Protein AF-A0A3M6A2B8-F1 (afdb_monomer)

Mean predicted aligned error: 3.24 Å

Organism: Pseudomonas savastanoi (NCBI:txid29438)

Foldseek 3Di:
DVVLLVVLVVVVVCLVVVDQAEAEDAFDPCLLVVQVVVQCVVPVDRDLVVNLVSRLVRLVVSLVSSCVSNVVVVAAADEDECVRQVQDWDPPRPDTDGPDTRCPVVVVCSVVSYHYYYYD

Sequence (120 aa):
VERIEQVADKVKKFREAGDDLVVVLSAMSGETNRLIELARQISDQPVPRELDVIVSTGEQVTIALLAMALMKRGVPAVSYTGNQVRILTDSAHNKARILQIDDQKIRSDLKAGRVVVVAG

Nearest PDB structures (foldseek):
  5yei-assembly2_E  TM=9.944E-01  e=9.915E-17  Pseudomonas aeruginosa PAO1
  3ab2-assembly2_G  TM=9.189E-01  e=6.819E-10  Corynebacterium glutamicum
  3ab2-assembly1_C  TM=9.162E-01  e=1.484E-09  Corynebacterium glutamicum
  3ab2-assembly4_O  TM=9.041E-01  e=2.491E-09  Corynebacterium glutamicum
  3aaw-assembly1_A  TM=9.258E-01  e=1.106E-08  Corynebacterium glutamicum

InterPro domains:
  IPR001048 Aspartate/glutamate/uridylate kinase [PF00696] (2-120)
  IPR036393 Acetylglutamate kinase-like superfamily [G3DSA:3.40.1160.10] (1-120)
  IPR036393 Acetylglutamate kinase-like superfamily [SSF53633] (2-120)

pLDDT: mean 95.05, std 3.82, range [80.5, 98.62]

Solvent-accessible surface area (backbone atoms only — not comparable to full-atom values): 6556 Å² total; per-residue (Å²): 107,72,68,46,50,55,49,29,56,53,53,47,55,47,44,76,73,69,52,80,47,78,46,74,33,59,41,53,92,64,42,50,58,53,46,51,52,56,46,40,76,78,29,93,73,57,56,51,67,60,47,48,58,55,44,52,49,33,13,54,52,40,24,47,54,37,27,51,46,23,43,76,72,75,38,55,47,45,60,39,50,47,72,79,43,42,53,39,56,57,88,45,62,92,68,51,49,81,77,46,72,50,57,65,65,60,54,51,40,38,75,72,67,23,37,38,24,30,35,100

Secondary structure (DSSP, 8-state):
-HHHHHHHHHHHHHHHTT---EEEEPPPTTHHHHHHHHHHHH-SS--HHHHHHHHHHHHHHHHHHHHHHHHHTT--EEEE-TTTTT-EE-S-TTSPPEEE---HHHHHHHHTTPEEEEE-

Structure (mmCIF, N/CA/C/O backbone):
data_AF-A0A3M6A2B8-F1
#
_entry.id   AF-A0A3M6A2B8-F1
#
loop_
_atom_site.group_PDB
_atom_site.id
_atom_site.type_symbol
_atom_site.label_atom_id
_atom_site.label_alt_id
_atom_site.label_comp_id
_atom_site.label_asym_id
_atom_site.label_entity_id
_atom_site.label_seq_id
_atom_site.pdbx_PDB_ins_code
_atom_site.Cartn_x
_atom_site.Cartn_y
_atom_site.Cartn_z
_atom_site.occupancy
_atom_site.B_iso_or_equiv
_atom_site.auth_seq_id
_atom_site.auth_comp_id
_atom_site.auth_asym_id
_atom_site.auth_atom_id
_atom_site.pdbx_PDB_model_num
ATOM 1 N N . VAL A 1 1 ? 9.889 7.869 7.059 1.00 82.81 1 VAL A N 1
ATOM 2 C CA . VAL A 1 1 ? 9.300 7.255 8.275 1.00 82.81 1 VAL A CA 1
ATOM 3 C C . VAL A 1 1 ? 8.382 8.219 9.016 1.00 82.81 1 VAL A C 1
ATOM 5 O O . VAL A 1 1 ? 7.221 7.885 9.174 1.00 82.81 1 VAL A O 1
ATOM 8 N N . GLU A 1 2 ? 8.821 9.429 9.380 1.00 91.25 2 GLU A N 1
ATOM 9 C CA . GLU A 1 2 ? 7.975 10.413 10.092 1.00 91.25 2 GLU A CA 1
ATOM 10 C C . GLU A 1 2 ? 6.627 10.696 9.398 1.00 91.25 2 GLU A C 1
ATOM 12 O O . GLU A 1 2 ? 5.579 10.677 10.033 1.00 91.25 2 GLU A O 1
ATOM 17 N N . ARG A 1 3 ? 6.621 10.836 8.065 1.00 93.94 3 ARG A N 1
ATOM 18 C CA . ARG A 1 3 ? 5.376 10.988 7.290 1.00 93.94 3 ARG A CA 1
ATOM 19 C C . ARG A 1 3 ? 4.429 9.784 7.402 1.00 93.94 3 ARG A C 1
ATOM 21 O O . ARG A 1 3 ? 3.221 9.973 7.384 1.00 93.94 3 ARG A O 1
ATOM 28 N N . ILE A 1 4 ? 4.953 8.561 7.528 1.00 96.69 4 ILE A N 1
ATOM 29 C CA . ILE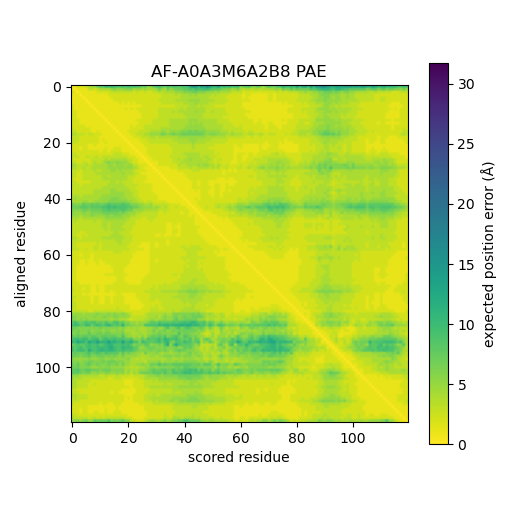 A 1 4 ? 4.132 7.348 7.708 1.00 96.69 4 ILE A CA 1
ATOM 30 C C . ILE A 1 4 ? 3.480 7.371 9.090 1.00 96.69 4 ILE A C 1
ATOM 32 O O . ILE A 1 4 ? 2.295 7.079 9.209 1.00 96.69 4 ILE A O 1
ATOM 36 N N . GLU A 1 5 ? 4.230 7.778 10.116 1.00 97.69 5 GLU A N 1
ATOM 37 C CA . GLU A 1 5 ? 3.709 7.952 11.475 1.00 97.69 5 GLU A CA 1
ATOM 38 C C . GLU A 1 5 ? 2.562 8.987 11.489 1.00 97.69 5 GLU A C 1
ATOM 40 O O . GLU A 1 5 ? 1.486 8.701 12.009 1.00 97.69 5 GLU A O 1
ATOM 45 N N . GLN A 1 6 ? 2.728 10.130 10.809 1.00 97.56 6 GLN A N 1
ATOM 46 C CA . GLN A 1 6 ? 1.678 11.155 10.677 1.00 97.56 6 GLN A CA 1
ATOM 47 C C . GLN A 1 6 ? 0.433 10.654 9.923 1.00 97.56 6 GLN A C 1
ATOM 49 O O . GLN A 1 6 ? -0.699 10.972 10.296 1.00 97.56 6 GLN A O 1
ATOM 54 N N . VAL A 1 7 ? 0.616 9.860 8.861 1.00 97.81 7 VAL A N 1
ATOM 55 C CA . VAL A 1 7 ? -0.504 9.228 8.143 1.00 97.81 7 VAL A CA 1
ATOM 56 C C . VAL A 1 7 ? -1.231 8.238 9.052 1.00 97.81 7 VAL A C 1
ATOM 58 O O . VAL A 1 7 ? -2.459 8.249 9.084 1.00 97.81 7 VAL A O 1
ATOM 61 N N . ALA A 1 8 ? -0.505 7.439 9.836 1.00 98.50 8 ALA A N 1
ATOM 62 C CA . ALA A 1 8 ? -1.102 6.515 10.796 1.00 98.50 8 ALA A CA 1
ATOM 63 C C . ALA A 1 8 ? -1.933 7.251 11.860 1.00 98.50 8 ALA A C 1
ATOM 65 O O . ALA A 1 8 ? -3.039 6.814 12.174 1.00 98.50 8 ALA A O 1
ATOM 66 N N . ASP A 1 9 ? -1.458 8.398 12.359 1.00 98.31 9 ASP A N 1
ATOM 67 C CA . ASP A 1 9 ? -2.223 9.241 13.289 1.00 98.31 9 ASP A CA 1
ATOM 68 C C . ASP A 1 9 ? -3.513 9.771 12.656 1.00 98.31 9 ASP A C 1
ATOM 70 O O . ASP A 1 9 ? -4.562 9.805 13.300 1.00 98.31 9 ASP A O 1
ATOM 74 N N . LYS A 1 10 ? -3.468 10.159 11.377 1.00 98.31 10 LYS A N 1
ATOM 75 C CA . LYS A 1 10 ? -4.661 10.603 10.648 1.00 98.31 10 LYS A CA 1
ATOM 76 C C . LYS A 1 10 ? -5.659 9.462 10.461 1.00 98.31 10 LYS A C 1
ATOM 78 O O . LYS A 1 10 ? -6.833 9.638 10.764 1.00 98.31 10 LYS A O 1
ATOM 83 N N . VAL A 1 11 ? -5.198 8.303 10.000 1.00 98.38 11 VAL A N 1
ATOM 84 C CA . VAL A 1 11 ? -6.034 7.109 9.792 1.00 98.38 11 VAL A CA 1
ATOM 85 C C . VAL A 1 11 ? -6.669 6.648 11.105 1.00 98.38 11 VAL A C 1
ATOM 87 O O . VAL A 1 11 ? -7.855 6.329 11.127 1.00 98.38 11 VAL A O 1
ATOM 90 N N . LYS A 1 12 ? -5.923 6.690 12.215 1.00 98.44 12 LYS A N 1
ATOM 91 C CA . LYS A 1 12 ? -6.452 6.383 13.548 1.00 98.44 12 LYS A CA 1
ATOM 92 C C . LYS A 1 12 ? -7.653 7.258 13.908 1.00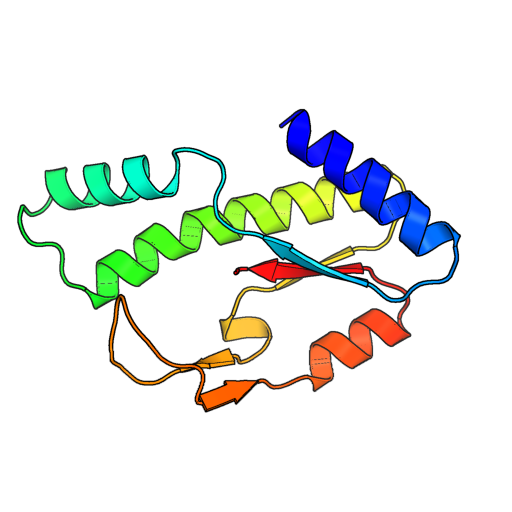 98.44 12 LYS A C 1
ATOM 94 O O . LYS A 1 12 ? -8.656 6.717 14.354 1.00 98.44 12 LYS A O 1
ATOM 99 N N . LYS A 1 13 ? -7.587 8.570 13.661 1.00 98.44 13 LYS A N 1
ATOM 100 C CA . LYS A 1 13 ? -8.700 9.491 13.960 1.00 98.44 13 LYS A CA 1
ATOM 101 C C . LYS A 1 13 ? -9.981 9.124 13.211 1.00 98.44 13 LYS A C 1
ATOM 103 O O . LYS A 1 13 ? -11.047 9.126 13.812 1.00 98.44 13 LYS A O 1
ATOM 108 N N . PHE A 1 14 ? -9.879 8.782 11.924 1.00 98.38 14 PHE A N 1
ATOM 109 C CA . PHE A 1 14 ? -11.036 8.309 11.153 1.00 98.38 14 PHE A CA 1
ATOM 110 C C . PHE A 1 14 ? -11.564 6.979 11.702 1.00 98.38 14 PHE A C 1
ATOM 112 O O . PHE A 1 14 ? -12.767 6.799 11.859 1.00 98.38 14 PHE A O 1
ATOM 119 N N . ARG A 1 15 ? -10.667 6.062 12.087 1.00 97.75 15 ARG A N 1
ATOM 120 C CA . ARG A 1 15 ? -11.095 4.787 12.664 1.00 97.75 15 ARG A CA 1
ATOM 121 C C . ARG A 1 15 ? -11.816 4.968 14.004 1.00 97.75 15 ARG A C 1
ATOM 123 O O . ARG A 1 15 ? -12.819 4.308 14.244 1.00 97.75 15 ARG A O 1
ATOM 130 N N . GLU A 1 16 ? -11.330 5.866 14.858 1.00 96.69 16 GLU A N 1
ATOM 131 C CA . GLU A 1 16 ? -11.960 6.219 16.140 1.00 96.69 16 GLU A CA 1
ATOM 132 C C . GLU A 1 16 ? -13.308 6.929 15.962 1.00 96.69 16 GLU A C 1
ATOM 134 O O . GLU A 1 16 ? -14.175 6.812 16.825 1.00 96.69 16 GLU A O 1
ATOM 139 N N . ALA A 1 17 ? -13.516 7.609 14.831 1.00 97.81 17 ALA A N 1
ATOM 140 C CA . ALA A 1 17 ? -14.807 8.183 14.460 1.00 97.81 17 ALA A CA 1
ATOM 141 C C . ALA A 1 17 ? -15.837 7.131 13.996 1.00 97.81 17 ALA A C 1
ATOM 143 O O . ALA A 1 17 ? -17.004 7.468 13.810 1.00 97.81 17 ALA A O 1
ATOM 144 N N . GLY A 1 18 ? -15.430 5.864 13.850 1.00 96.69 18 GLY A N 1
ATOM 145 C CA . GLY A 1 18 ? -16.297 4.754 13.453 1.00 96.69 18 GLY A CA 1
ATOM 146 C C . GLY A 1 18 ? -16.235 4.396 11.967 1.00 96.69 18 GLY A C 1
ATOM 147 O O . GLY A 1 18 ? -17.005 3.543 11.532 1.00 96.69 18 GLY A O 1
ATOM 148 N N . ASP A 1 19 ? -15.323 4.996 11.197 1.00 98.00 19 ASP A N 1
ATOM 149 C CA . ASP A 1 19 ? -15.201 4.717 9.766 1.00 98.00 19 ASP A CA 1
ATOM 150 C C . ASP A 1 19 ? -14.503 3.376 9.492 1.00 98.00 19 ASP A C 1
ATOM 152 O O . ASP A 1 19 ? -13.525 2.990 10.150 1.00 98.00 19 ASP A O 1
ATOM 156 N N . ASP A 1 20 ? -14.972 2.685 8.455 1.00 97.88 20 ASP A N 1
ATOM 157 C CA . ASP A 1 20 ? -14.288 1.545 7.851 1.00 97.88 20 ASP A CA 1
ATOM 158 C C . ASP A 1 20 ? -13.368 2.046 6.731 1.00 97.88 20 ASP A C 1
ATOM 160 O O . ASP A 1 20 ? -13.802 2.724 5.799 1.00 97.88 20 ASP A O 1
ATOM 164 N N . LEU A 1 21 ? -12.071 1.734 6.829 1.00 98.19 21 LEU A N 1
ATOM 165 C CA . LEU A 1 21 ? -11.036 2.391 6.029 1.00 98.19 21 LEU A CA 1
ATOM 166 C C . LEU A 1 21 ? -10.260 1.413 5.153 1.00 98.19 21 LEU A C 1
ATOM 168 O O . LEU A 1 21 ? -9.664 0.450 5.641 1.00 98.19 21 LEU A O 1
ATOM 172 N N . VAL A 1 22 ? -10.187 1.754 3.866 1.00 97.81 22 VAL A N 1
ATOM 173 C CA . VAL A 1 22 ? -9.219 1.213 2.910 1.00 97.81 22 VAL A CA 1
ATOM 174 C C . VAL A 1 22 ? -8.254 2.336 2.533 1.00 97.81 22 VAL A C 1
ATOM 176 O O . VAL A 1 22 ? -8.677 3.388 2.059 1.00 97.81 22 VAL A O 1
ATOM 179 N N . VAL A 1 23 ? -6.959 2.132 2.758 1.00 98.00 23 VAL A N 1
ATOM 180 C CA . VAL A 1 23 ? -5.899 3.116 2.512 1.00 98.00 23 VAL A CA 1
ATOM 181 C C . VAL A 1 23 ? -4.996 2.598 1.402 1.00 98.00 23 VAL A C 1
ATOM 183 O O . VAL A 1 23 ? -4.410 1.531 1.540 1.00 98.00 23 VAL A O 1
ATOM 186 N N . VAL A 1 24 ? -4.858 3.351 0.314 1.00 96.81 24 VAL A N 1
ATOM 187 C CA . VAL A 1 24 ? -3.996 2.987 -0.820 1.00 96.81 24 VAL A CA 1
ATOM 188 C C . VAL A 1 24 ? -2.699 3.790 -0.756 1.00 96.81 24 VAL A C 1
ATOM 190 O O . VAL A 1 24 ? -2.738 4.994 -0.491 1.00 96.81 24 VAL A O 1
ATOM 193 N N . LEU A 1 25 ? -1.555 3.136 -0.969 1.00 95.19 25 LEU A N 1
ATOM 194 C CA . LEU A 1 25 ? -0.237 3.768 -0.892 1.00 95.19 25 LEU A CA 1
ATOM 195 C C . LEU A 1 25 ? 0.635 3.436 -2.101 1.00 95.19 25 LEU A C 1
ATOM 197 O O . LEU A 1 25 ? 0.777 2.274 -2.471 1.00 95.19 25 LEU A O 1
ATOM 201 N N . SER A 1 26 ? 1.313 4.459 -2.616 1.00 94.62 26 SER A N 1
ATOM 202 C CA . SER A 1 26 ? 2.438 4.306 -3.541 1.00 94.62 26 SER A CA 1
ATOM 203 C C . SER A 1 26 ? 3.755 4.042 -2.792 1.00 94.62 26 SER A C 1
ATOM 205 O O . SER A 1 26 ? 3.842 4.145 -1.560 1.00 94.62 26 SER A O 1
ATOM 207 N N . ALA A 1 27 ? 4.818 3.743 -3.538 1.00 94.00 27 ALA A N 1
ATOM 208 C CA . ALA A 1 27 ? 6.173 3.689 -2.998 1.00 94.00 27 ALA A CA 1
ATOM 209 C C . ALA A 1 27 ? 6.573 5.015 -2.320 1.00 94.00 27 ALA A C 1
ATOM 211 O O . ALA A 1 27 ? 6.074 6.097 -2.645 1.00 94.00 27 ALA A O 1
ATOM 212 N N . MET A 1 28 ? 7.503 4.940 -1.366 1.00 93.75 28 MET A N 1
ATOM 213 C CA . MET A 1 28 ? 8.055 6.139 -0.735 1.00 93.75 28 MET A CA 1
ATOM 214 C C . MET A 1 28 ? 8.730 7.051 -1.772 1.00 93.75 28 MET A C 1
ATOM 216 O O . MET A 1 28 ? 9.279 6.591 -2.772 1.00 93.75 28 MET A O 1
ATOM 220 N N . SER A 1 29 ? 8.711 8.361 -1.512 1.00 92.94 29 SER A N 1
ATOM 221 C CA . SER A 1 29 ? 9.301 9.372 -2.399 1.00 92.94 29 SER A CA 1
ATOM 222 C C . SER A 1 29 ? 10.730 9.002 -2.810 1.00 92.94 29 SER A C 1
ATOM 224 O O . SER A 1 29 ? 11.599 8.870 -1.953 1.00 92.94 29 SER A O 1
ATOM 226 N N . GLY A 1 30 ? 10.966 8.882 -4.118 1.00 93.19 30 GLY A N 1
ATOM 227 C CA . GLY A 1 30 ? 12.270 8.548 -4.697 1.00 93.19 30 GLY A CA 1
ATOM 228 C C . GLY A 1 30 ? 12.565 7.050 -4.836 1.00 93.19 30 GLY A C 1
ATOM 229 O O . GLY A 1 30 ? 13.428 6.699 -5.636 1.00 93.19 30 GLY A O 1
ATOM 230 N N . GLU A 1 31 ? 11.837 6.158 -4.154 1.00 95.44 31 GLU A N 1
ATOM 231 C CA . GLU A 1 31 ? 12.114 4.713 -4.213 1.00 95.44 31 GLU A CA 1
ATOM 232 C C . GLU A 1 31 ? 11.810 4.110 -5.585 1.00 95.44 31 GLU A C 1
ATOM 234 O O . GLU A 1 31 ? 12.616 3.342 -6.100 1.00 95.44 31 GLU A O 1
ATOM 239 N N . THR A 1 32 ? 10.715 4.510 -6.238 1.00 92.88 32 THR A N 1
ATOM 240 C CA . THR A 1 32 ? 10.422 4.062 -7.610 1.00 92.88 32 THR A CA 1
ATOM 241 C C . THR A 1 32 ? 11.563 4.408 -8.569 1.00 92.88 32 THR A C 1
ATOM 243 O O . THR A 1 32 ? 12.012 3.549 -9.323 1.00 92.88 32 THR A O 1
ATOM 246 N N . ASN A 1 33 ? 12.086 5.638 -8.506 1.00 95.25 33 ASN A N 1
ATOM 247 C CA . ASN A 1 33 ? 13.189 6.071 -9.369 1.00 95.25 33 ASN A CA 1
ATOM 248 C C . ASN A 1 33 ? 14.471 5.291 -9.066 1.00 95.25 33 ASN A C 1
ATOM 250 O O . ASN A 1 33 ? 15.096 4.777 -9.988 1.00 95.25 33 ASN A O 1
ATOM 254 N N . ARG A 1 34 ? 14.811 5.125 -7.782 1.00 97.25 34 ARG A N 1
ATOM 255 C CA . ARG A 1 34 ? 15.964 4.32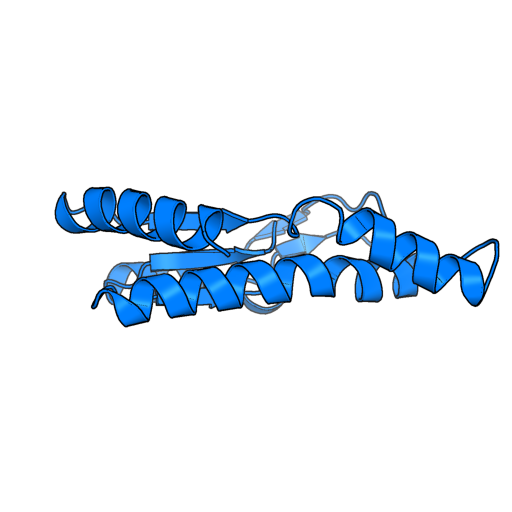9 -7.343 1.00 97.25 34 ARG A CA 1
ATOM 256 C C . ARG A 1 34 ? 15.891 2.884 -7.851 1.00 97.25 34 ARG A C 1
ATOM 258 O O . ARG A 1 34 ? 16.895 2.338 -8.299 1.00 97.25 34 ARG A O 1
ATOM 265 N N . LEU A 1 35 ? 14.718 2.257 -7.778 1.00 96.81 35 LEU A N 1
ATOM 266 C CA . LEU A 1 35 ? 14.494 0.887 -8.243 1.00 96.81 35 LEU A CA 1
ATOM 267 C C . LEU A 1 35 ? 14.626 0.768 -9.772 1.00 96.81 35 LEU A C 1
ATOM 269 O O . LEU A 1 35 ? 15.242 -0.177 -10.265 1.00 96.81 35 LEU A O 1
ATOM 273 N N . ILE A 1 36 ? 14.114 1.748 -10.522 1.00 95.62 36 ILE A N 1
ATOM 274 C CA . ILE A 1 36 ? 14.281 1.825 -11.983 1.00 95.62 36 ILE A CA 1
ATOM 275 C C . ILE A 1 36 ? 15.757 2.017 -12.357 1.00 95.62 36 ILE A C 1
ATOM 277 O O . ILE A 1 36 ? 16.250 1.363 -13.276 1.00 95.62 36 ILE A O 1
ATOM 281 N N . GLU A 1 37 ? 16.477 2.892 -11.655 1.00 96.94 37 GLU A N 1
ATOM 282 C CA . GLU A 1 37 ? 17.912 3.115 -11.862 1.00 96.94 37 GLU A CA 1
ATOM 283 C C . GLU A 1 37 ? 18.724 1.846 -11.594 1.00 96.94 37 GLU A C 1
ATOM 285 O O . GLU A 1 37 ? 19.602 1.507 -12.384 1.00 96.94 37 GLU A O 1
ATOM 290 N N . LEU A 1 38 ? 18.389 1.098 -10.539 1.00 96.75 38 LEU A N 1
ATOM 291 C CA . LEU A 1 38 ? 19.027 -0.182 -10.240 1.00 96.75 38 LEU A CA 1
ATOM 292 C C . LEU A 1 38 ? 18.804 -1.210 -11.359 1.00 96.75 38 LEU A C 1
ATOM 294 O O . LEU A 1 38 ? 19.746 -1.888 -11.763 1.00 96.75 38 LEU A O 1
ATOM 298 N N . ALA A 1 39 ? 17.589 -1.300 -11.908 1.00 96.94 39 ALA A N 1
ATOM 299 C CA . ALA A 1 39 ? 17.314 -2.169 -13.052 1.00 96.94 39 ALA A CA 1
ATOM 300 C C . ALA A 1 39 ? 18.131 -1.760 -14.293 1.00 96.94 39 ALA A C 1
ATOM 302 O O . ALA A 1 39 ? 18.637 -2.621 -15.015 1.00 96.94 39 ALA A O 1
ATOM 303 N N . ARG A 1 40 ? 18.314 -0.450 -14.511 1.00 96.31 40 ARG A N 1
ATOM 304 C CA . ARG A 1 40 ? 19.117 0.089 -15.620 1.00 96.31 40 ARG A CA 1
ATOM 305 C C . ARG A 1 40 ? 20.608 -0.203 -15.505 1.00 96.31 40 ARG A C 1
ATOM 307 O O . ARG A 1 40 ? 21.268 -0.332 -16.525 1.00 96.31 40 ARG A O 1
ATOM 314 N N . GLN A 1 41 ? 21.130 -0.372 -14.292 1.00 97.06 41 GLN A N 1
ATOM 315 C CA . GLN A 1 41 ? 22.515 -0.818 -14.100 1.00 97.06 41 GLN A CA 1
ATOM 316 C C . GLN A 1 41 ? 22.751 -2.252 -14.599 1.00 97.06 41 GLN A C 1
ATOM 318 O O . GLN A 1 41 ? 23.890 -2.613 -14.882 1.00 97.06 41 GLN A O 1
ATOM 323 N N . ILE A 1 42 ? 21.694 -3.065 -14.710 1.00 97.44 42 ILE A N 1
ATOM 324 C CA . ILE A 1 42 ? 21.765 -4.429 -15.249 1.00 97.44 42 ILE A CA 1
ATOM 325 C C . ILE A 1 42 ? 21.516 -4.447 -16.761 1.00 97.44 42 ILE A C 1
ATOM 327 O O . ILE A 1 42 ? 22.161 -5.205 -17.482 1.00 97.44 42 ILE A O 1
ATOM 331 N N . SER A 1 43 ? 20.573 -3.637 -17.248 1.00 95.88 43 SER A N 1
ATOM 332 C CA . SER A 1 43 ? 20.250 -3.522 -18.672 1.00 95.88 43 SER A CA 1
ATOM 333 C C . SER A 1 43 ? 19.729 -2.126 -18.996 1.00 95.88 43 SER A C 1
ATOM 335 O O . SER A 1 43 ? 18.748 -1.693 -18.396 1.00 95.88 43 SER A O 1
ATOM 337 N N . ASP A 1 44 ? 20.286 -1.469 -20.018 1.00 94.06 44 ASP A N 1
ATOM 338 C CA . ASP A 1 44 ? 19.785 -0.180 -20.531 1.00 94.06 44 ASP A CA 1
ATOM 339 C C . ASP A 1 44 ? 18.312 -0.251 -20.976 1.00 94.06 44 ASP A C 1
ATOM 341 O O . ASP A 1 44 ? 17.595 0.754 -20.983 1.00 94.06 44 ASP A O 1
ATOM 345 N N . GLN A 1 45 ? 17.843 -1.455 -21.320 1.00 94.44 45 GLN A N 1
ATOM 346 C CA . GLN A 1 45 ? 16.451 -1.757 -21.637 1.00 94.44 45 GLN A CA 1
ATOM 347 C C . GLN A 1 45 ? 15.955 -2.901 -20.741 1.00 94.44 45 GLN A C 1
ATOM 349 O O . GLN A 1 45 ? 15.997 -4.070 -21.141 1.00 94.44 45 GLN A O 1
ATOM 354 N N . PRO A 1 46 ? 15.507 -2.606 -19.505 1.00 94.56 46 PRO A N 1
ATOM 355 C CA . PRO A 1 46 ? 14.945 -3.619 -18.625 1.00 94.56 46 PRO A CA 1
ATOM 356 C C . PRO A 1 46 ? 13.708 -4.266 -19.251 1.00 94.56 46 PRO A C 1
ATOM 358 O O . PRO A 1 46 ? 12.865 -3.586 -19.842 1.00 94.56 46 PRO A O 1
ATOM 361 N N . VAL A 1 47 ? 13.577 -5.583 -19.089 1.00 95.94 47 VAL A N 1
ATOM 362 C CA . VAL A 1 47 ? 12.390 -6.316 -19.544 1.00 95.94 47 VAL A CA 1
ATOM 363 C C . VAL A 1 47 ? 11.166 -5.787 -18.780 1.00 95.94 47 VAL A C 1
ATOM 365 O O . VAL A 1 47 ? 11.176 -5.846 -17.550 1.00 95.94 47 VAL A O 1
ATOM 368 N N . PRO A 1 48 ? 10.098 -5.315 -19.458 1.00 94.50 48 PRO A N 1
ATOM 369 C CA . PRO A 1 48 ? 8.943 -4.686 -18.809 1.00 94.50 48 PRO A CA 1
ATOM 370 C C . PRO A 1 48 ? 8.332 -5.498 -17.664 1.00 94.50 48 PRO A C 1
ATOM 372 O O . PRO A 1 48 ? 8.055 -4.955 -16.603 1.00 94.50 48 PRO A O 1
ATOM 375 N N . ARG A 1 49 ? 8.195 -6.816 -17.853 1.00 95.69 49 ARG A N 1
ATOM 376 C CA . ARG A 1 49 ? 7.692 -7.730 -16.821 1.00 95.69 49 ARG A CA 1
ATOM 377 C C . ARG A 1 49 ? 8.535 -7.684 -15.543 1.00 95.69 49 ARG A C 1
ATOM 379 O O . ARG A 1 49 ? 7.980 -7.618 -14.454 1.00 95.69 49 ARG A O 1
ATOM 386 N N . GLU A 1 50 ? 9.860 -7.748 -15.666 1.00 97.12 50 GLU A N 1
ATOM 387 C CA . GLU A 1 50 ? 10.752 -7.754 -14.497 1.00 97.12 50 GLU A CA 1
ATOM 388 C C . GLU A 1 50 ? 10.828 -6.376 -13.844 1.00 97.12 50 GLU A C 1
ATOM 390 O O . GLU A 1 50 ? 10.968 -6.274 -12.627 1.00 97.12 50 GLU A O 1
ATOM 395 N N . LEU A 1 51 ? 10.691 -5.312 -14.639 1.00 95.12 51 LEU A N 1
ATOM 396 C CA . LEU A 1 51 ? 10.621 -3.958 -14.109 1.00 95.12 51 LEU A CA 1
ATOM 397 C C . LEU A 1 51 ? 9.376 -3.768 -13.232 1.00 95.12 51 LEU A C 1
ATOM 399 O O . LEU A 1 51 ? 9.508 -3.230 -12.135 1.00 95.12 51 LEU A O 1
ATOM 403 N N . ASP A 1 52 ? 8.213 -4.274 -13.658 1.00 93.94 52 ASP A N 1
ATOM 404 C CA . ASP A 1 52 ? 6.990 -4.281 -12.839 1.00 93.94 52 ASP A CA 1
ATOM 405 C C . ASP A 1 52 ? 7.216 -5.032 -11.513 1.00 93.94 52 ASP A C 1
ATOM 407 O O . ASP A 1 52 ? 6.837 -4.545 -10.446 1.00 93.94 52 ASP A O 1
ATOM 411 N N . VAL A 1 53 ? 7.887 -6.194 -11.552 1.00 95.50 53 VAL A N 1
ATOM 412 C CA . VAL A 1 53 ? 8.230 -6.957 -10.337 1.00 95.50 53 VAL A CA 1
ATOM 413 C C . VAL A 1 53 ? 9.080 -6.105 -9.395 1.00 95.50 53 VAL A C 1
ATOM 415 O O . VAL A 1 53 ? 8.733 -5.979 -8.221 1.00 95.50 53 VAL A O 1
ATOM 418 N N . ILE A 1 54 ? 10.146 -5.483 -9.902 1.00 96.06 54 ILE A N 1
ATOM 419 C CA . ILE A 1 54 ? 11.054 -4.639 -9.117 1.00 96.06 54 ILE A CA 1
ATOM 420 C C . ILE A 1 54 ? 10.309 -3.446 -8.512 1.00 96.06 54 ILE A C 1
ATOM 422 O O . ILE A 1 54 ? 10.360 -3.245 -7.299 1.00 96.06 54 ILE A O 1
ATOM 426 N N . VAL A 1 55 ? 9.599 -2.666 -9.327 1.00 94.12 55 VAL A N 1
ATOM 427 C CA . VAL A 1 55 ? 8.950 -1.422 -8.885 1.00 94.12 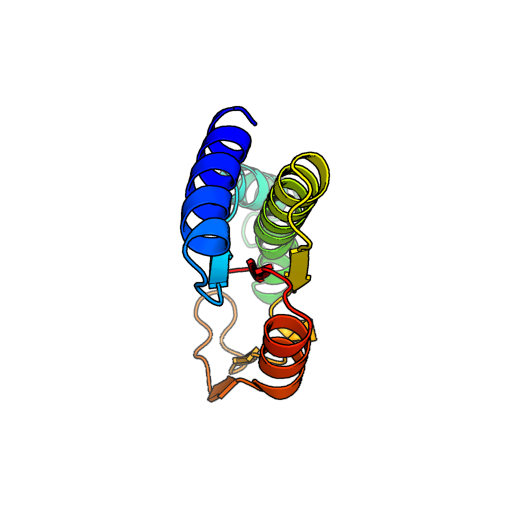55 VAL A CA 1
ATOM 428 C C . VAL A 1 55 ? 7.839 -1.701 -7.871 1.00 94.12 55 VAL A C 1
ATOM 430 O O . VAL A 1 55 ? 7.740 -0.976 -6.878 1.00 94.12 55 VAL A O 1
ATOM 433 N N . SER A 1 56 ? 7.091 -2.800 -8.035 1.00 94.38 56 SER A N 1
ATOM 434 C CA . SER A 1 56 ? 6.036 -3.196 -7.090 1.00 94.38 56 SER A CA 1
ATOM 435 C C . SER A 1 56 ? 6.554 -3.431 -5.665 1.00 94.38 56 SER A C 1
ATOM 437 O O . SER A 1 56 ? 5.806 -3.297 -4.694 1.00 94.38 56 SER A O 1
ATOM 439 N N . THR A 1 57 ? 7.842 -3.756 -5.491 1.00 96.12 57 THR A N 1
ATOM 440 C CA . THR A 1 57 ? 8.419 -3.945 -4.151 1.00 96.12 57 THR A CA 1
ATOM 441 C C . THR A 1 57 ? 8.421 -2.654 -3.331 1.00 96.12 57 THR A C 1
ATOM 443 O O . THR A 1 57 ? 8.260 -2.710 -2.112 1.00 96.12 57 THR A O 1
ATOM 446 N N . GLY A 1 58 ? 8.527 -1.486 -3.977 1.00 95.12 58 GLY A N 1
ATOM 447 C CA . GLY A 1 58 ? 8.503 -0.193 -3.294 1.00 95.12 58 GLY A CA 1
ATOM 448 C C . GLY A 1 58 ? 7.178 0.056 -2.570 1.00 95.12 58 GLY A C 1
ATOM 449 O O . GLY A 1 58 ? 7.165 0.514 -1.428 1.00 95.12 58 GLY A O 1
ATOM 450 N N . GLU A 1 59 ? 6.062 -0.305 -3.199 1.00 95.62 59 GLU A N 1
ATOM 451 C CA . GLU A 1 59 ? 4.725 -0.213 -2.603 1.00 95.62 59 GLU A CA 1
ATOM 452 C C . GLU A 1 59 ? 4.530 -1.239 -1.493 1.00 95.62 59 GLU A C 1
ATOM 454 O O . GLU A 1 59 ? 4.004 -0.898 -0.432 1.00 95.62 59 GLU A O 1
ATOM 459 N N . GLN A 1 60 ? 5.024 -2.466 -1.691 1.00 97.25 60 GLN A N 1
ATOM 460 C CA . GLN A 1 60 ? 4.973 -3.525 -0.678 1.00 97.25 60 GLN A CA 1
ATOM 461 C C . GLN A 1 60 ? 5.656 -3.106 0.631 1.00 97.25 60 GLN A C 1
ATOM 463 O O . GLN A 1 60 ? 5.130 -3.371 1.716 1.00 97.25 60 GLN A O 1
ATOM 468 N N . VAL A 1 61 ? 6.788 -2.398 0.546 1.00 97.19 61 VAL A N 1
ATOM 469 C CA . VAL A 1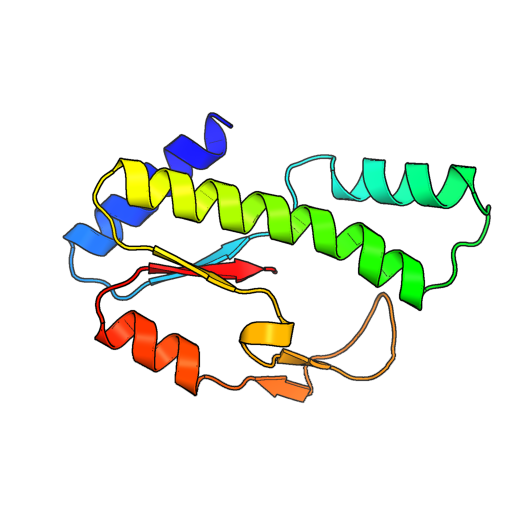 61 ? 7.452 -1.825 1.725 1.00 97.19 61 VAL A CA 1
ATOM 470 C C . VAL A 1 61 ? 6.556 -0.782 2.396 1.00 97.19 61 VAL A C 1
ATOM 472 O O . VAL A 1 61 ? 6.338 -0.855 3.607 1.00 97.19 61 VAL A O 1
ATOM 475 N N . THR A 1 62 ? 6.002 0.175 1.643 1.00 96.88 62 THR A N 1
ATOM 476 C CA . THR A 1 62 ? 5.204 1.264 2.230 1.00 96.8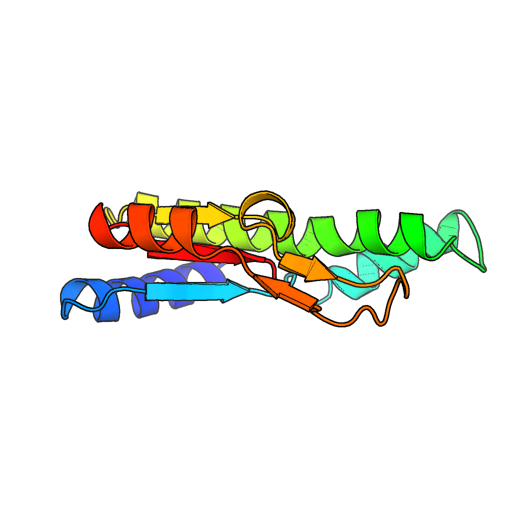8 62 THR A CA 1
ATOM 477 C C . THR A 1 62 ? 3.947 0.748 2.936 1.00 96.88 62 THR A C 1
ATOM 479 O O . THR A 1 62 ? 3.657 1.186 4.053 1.00 96.88 62 THR A O 1
ATOM 482 N N . ILE A 1 63 ? 3.214 -0.200 2.336 1.00 98.25 63 ILE A N 1
ATOM 483 C CA . ILE A 1 63 ? 1.983 -0.739 2.939 1.00 98.25 63 ILE A CA 1
ATOM 484 C C . ILE A 1 63 ? 2.263 -1.497 4.236 1.00 98.25 63 ILE A C 1
ATOM 486 O O . ILE A 1 63 ? 1.506 -1.365 5.199 1.00 98.25 63 ILE A O 1
ATOM 490 N N . ALA A 1 64 ? 3.370 -2.244 4.293 1.00 98.19 64 ALA A N 1
ATOM 491 C CA . ALA A 1 64 ? 3.778 -2.964 5.491 1.00 98.19 64 ALA A CA 1
ATOM 492 C C . ALA A 1 64 ? 4.156 -1.984 6.609 1.00 98.19 64 ALA A C 1
ATOM 494 O O . ALA A 1 64 ? 3.688 -2.126 7.739 1.00 98.19 64 ALA A O 1
ATOM 495 N N . LEU A 1 65 ? 4.926 -0.940 6.285 1.00 98.25 65 LEU A N 1
ATOM 496 C CA . LEU A 1 65 ? 5.309 0.093 7.247 1.00 98.25 65 LEU A CA 1
ATOM 497 C C . LEU A 1 65 ? 4.094 0.830 7.827 1.00 98.25 65 LEU A C 1
ATOM 499 O O . LEU A 1 65 ? 4.047 1.054 9.038 1.00 98.25 65 LEU A O 1
ATOM 503 N N . LEU A 1 66 ? 3.098 1.184 7.005 1.00 98.50 66 LEU A N 1
ATOM 504 C CA . LEU A 1 66 ? 1.881 1.823 7.515 1.00 98.50 66 LEU A CA 1
ATOM 505 C C . LEU A 1 66 ? 1.062 0.865 8.388 1.00 98.50 66 LEU A C 1
ATOM 507 O O . LEU A 1 66 ? 0.619 1.263 9.465 1.00 98.50 66 LEU A O 1
ATOM 511 N N . ALA A 1 67 ? 0.889 -0.392 7.970 1.00 98.56 67 ALA A N 1
ATOM 512 C CA . ALA A 1 67 ? 0.178 -1.385 8.771 1.00 98.56 67 ALA A CA 1
ATOM 513 C C . ALA A 1 67 ? 0.845 -1.572 10.146 1.00 98.56 67 ALA A C 1
ATOM 515 O O . ALA A 1 67 ? 0.164 -1.551 11.171 1.00 98.56 67 ALA A O 1
ATOM 516 N N . MET A 1 68 ? 2.180 -1.658 10.196 1.00 98.56 68 MET A N 1
ATOM 517 C CA . MET A 1 68 ? 2.938 -1.705 11.452 1.00 98.56 68 MET A CA 1
ATOM 518 C C . MET A 1 68 ? 2.731 -0.447 12.304 1.00 98.56 68 MET A C 1
ATOM 520 O O . MET A 1 68 ? 2.532 -0.550 13.515 1.00 98.56 68 MET A O 1
ATOM 524 N N . ALA A 1 69 ? 2.750 0.740 11.692 1.00 98.56 69 ALA A N 1
ATOM 525 C CA . ALA A 1 69 ? 2.530 2.001 12.398 1.00 98.56 69 ALA A CA 1
ATOM 526 C C . ALA A 1 69 ? 1.114 2.097 12.999 1.00 98.56 69 ALA A C 1
ATOM 528 O O . ALA A 1 69 ? 0.950 2.619 14.104 1.00 98.56 69 ALA A O 1
ATOM 529 N N . LEU A 1 70 ? 0.099 1.566 12.314 1.00 98.62 70 LEU A N 1
ATOM 530 C CA . LEU A 1 70 ? -1.269 1.464 12.830 1.00 98.62 70 LEU A CA 1
ATOM 531 C C . LEU A 1 70 ? -1.361 0.467 13.990 1.00 98.62 70 LEU A C 1
ATOM 533 O O . LEU A 1 70 ? -1.877 0.814 15.055 1.00 98.62 70 LEU A O 1
ATOM 537 N N . MET A 1 71 ? -0.776 -0.724 13.836 1.00 98.56 71 MET A N 1
ATOM 538 C CA . MET A 1 71 ? -0.751 -1.748 14.887 1.00 98.56 71 MET A CA 1
ATOM 539 C C . MET A 1 71 ? -0.051 -1.249 16.156 1.00 98.56 71 MET A C 1
ATOM 541 O O . MET A 1 71 ? -0.571 -1.420 17.258 1.00 98.56 71 MET A O 1
ATOM 545 N N . LYS A 1 72 ? 1.070 -0.529 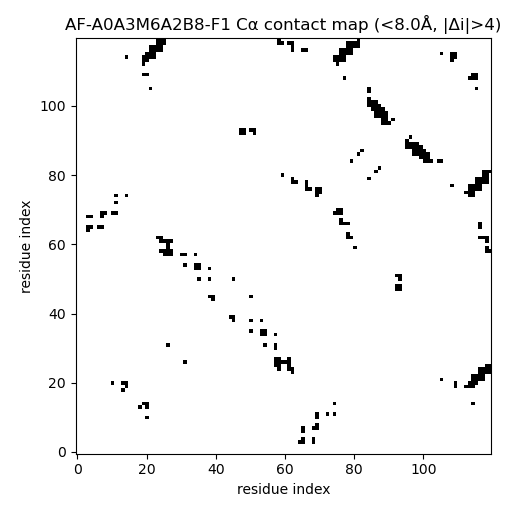16.010 1.00 98.19 72 LYS A N 1
ATOM 546 C CA . LYS A 1 72 ? 1.779 0.152 17.110 1.00 98.19 72 LYS A CA 1
ATOM 547 C C . LYS A 1 72 ? 0.877 1.115 17.899 1.00 98.19 72 LYS A C 1
ATOM 549 O O . LYS A 1 72 ? 1.133 1.361 19.072 1.00 98.19 72 LYS A O 1
ATOM 554 N N . ARG A 1 73 ? -0.180 1.654 17.282 1.00 98.06 73 ARG A N 1
ATOM 555 C CA . ARG A 1 73 ? -1.151 2.584 17.895 1.00 98.06 73 ARG A CA 1
ATOM 556 C C . ARG A 1 73 ? -2.409 1.907 18.435 1.00 98.06 73 ARG A C 1
ATOM 558 O O . ARG A 1 73 ? -3.347 2.615 18.814 1.00 98.06 73 ARG A O 1
ATOM 565 N N . GLY A 1 74 ? -2.441 0.575 18.442 1.00 98.12 74 GLY A N 1
ATOM 566 C CA . GLY A 1 74 ? -3.606 -0.211 18.840 1.00 98.12 74 GLY A CA 1
ATOM 567 C C . GLY A 1 74 ? -4.713 -0.255 17.786 1.00 98.12 74 GLY A C 1
ATOM 568 O O . GLY A 1 74 ? -5.824 -0.657 18.109 1.00 98.12 74 GLY A O 1
ATOM 569 N N . VAL A 1 75 ? -4.436 0.152 16.541 1.00 98.50 75 VAL A N 1
ATOM 570 C CA . VAL A 1 75 ? -5.391 0.055 15.431 1.00 98.50 75 VAL A CA 1
ATOM 571 C C . VAL A 1 75 ? -5.102 -1.234 14.658 1.00 98.50 75 VAL A C 1
ATOM 573 O O . VAL A 1 75 ? -4.044 -1.327 14.029 1.00 98.50 75 VAL A O 1
ATOM 576 N N . PRO A 1 76 ? -6.002 -2.237 14.675 1.00 98.31 76 PRO A N 1
ATOM 577 C CA . PRO A 1 76 ? -5.834 -3.437 13.867 1.00 98.31 76 PRO A CA 1
ATOM 578 C C . PRO A 1 76 ? -5.746 -3.064 12.388 1.00 98.31 76 PRO A C 1
ATOM 580 O O . PRO A 1 76 ? -6.609 -2.352 11.874 1.00 98.31 76 PRO A O 1
ATOM 583 N N . ALA A 1 77 ? -4.712 -3.540 11.701 1.00 98.56 77 ALA A N 1
ATOM 584 C CA . ALA A 1 77 ? -4.496 -3.254 10.291 1.00 98.56 77 ALA A CA 1
ATOM 585 C C . ALA A 1 77 ? -3.940 -4.476 9.559 1.00 98.56 77 ALA A C 1
ATOM 587 O O . ALA A 1 77 ? -3.268 -5.314 10.159 1.00 98.56 77 ALA A O 1
ATOM 588 N N . VAL A 1 78 ? -4.209 -4.560 8.260 1.00 98.38 78 VAL A N 1
ATOM 589 C CA . VAL A 1 78 ? -3.694 -5.606 7.369 1.00 98.38 78 VAL A CA 1
ATOM 590 C C . VAL A 1 78 ? -3.238 -4.977 6.059 1.00 98.38 78 VAL A C 1
ATOM 592 O O . VAL A 1 78 ? -3.913 -4.091 5.534 1.00 98.38 78 VAL A O 1
ATOM 595 N N . SER A 1 79 ? -2.087 -5.407 5.543 1.00 98.00 79 SER A N 1
ATOM 596 C CA . SER A 1 79 ? -1.581 -4.968 4.245 1.00 98.00 79 SER A CA 1
ATOM 597 C C . SER A 1 79 ? -1.882 -5.990 3.147 1.00 98.00 79 SER A C 1
ATOM 599 O O . SER A 1 79 ? -1.814 -7.198 3.376 1.00 98.00 79 SER A O 1
ATOM 601 N N . TYR A 1 80 ? -2.186 -5.501 1.945 1.00 97.19 80 TYR A N 1
ATOM 602 C CA . TYR A 1 80 ? -2.440 -6.311 0.763 1.00 97.19 80 TYR A CA 1
ATOM 603 C C . TYR A 1 80 ? -1.667 -5.818 -0.455 1.00 97.19 80 TYR A C 1
ATOM 605 O O . TYR A 1 80 ? -1.696 -4.639 -0.806 1.00 97.19 80 TYR A O 1
ATOM 613 N N . THR A 1 81 ? -1.036 -6.756 -1.153 1.00 95.25 81 THR A N 1
ATOM 614 C CA . THR A 1 81 ? -0.568 -6.541 -2.526 1.00 95.25 81 THR A CA 1
ATOM 615 C C . THR A 1 81 ? -1.727 -6.679 -3.511 1.00 95.25 81 THR A C 1
ATOM 617 O O . THR A 1 81 ? -2.710 -7.366 -3.216 1.00 95.25 81 THR A O 1
ATOM 620 N N . GLY A 1 82 ? -1.593 -6.109 -4.714 1.00 88.69 82 GLY A N 1
ATOM 621 C CA . GLY A 1 82 ? -2.615 -6.227 -5.763 1.00 88.69 82 GLY A CA 1
ATOM 622 C C . GLY A 1 82 ? -3.022 -7.678 -6.059 1.00 88.69 82 GLY A C 1
ATOM 623 O O . GLY A 1 82 ? -4.203 -7.967 -6.226 1.00 88.69 82 GLY A O 1
ATOM 624 N N . ASN A 1 83 ? -2.077 -8.626 -6.008 1.00 88.06 83 ASN A N 1
ATOM 625 C CA . ASN A 1 83 ? -2.366 -10.051 -6.198 1.00 88.06 83 ASN A CA 1
ATOM 626 C C . ASN A 1 83 ? -3.203 -10.652 -5.050 1.00 88.06 83 ASN A C 1
ATOM 628 O O . ASN A 1 83 ? -4.079 -11.482 -5.281 1.00 88.06 83 ASN A O 1
ATOM 632 N N . GLN A 1 84 ? -2.975 -10.235 -3.801 1.00 87.56 84 GLN A N 1
ATOM 633 C CA . GLN A 1 84 ? -3.703 -10.788 -2.655 1.00 87.56 84 GLN A CA 1
ATOM 634 C C . GLN A 1 84 ? -5.174 -10.353 -2.617 1.00 87.56 84 GLN A C 1
ATOM 636 O O . GLN A 1 84 ? -6.006 -11.162 -2.196 1.00 87.56 84 GLN A O 1
ATOM 641 N N . VAL A 1 85 ? -5.480 -9.136 -3.085 1.00 85.94 85 VAL A N 1
ATOM 642 C CA . VAL A 1 85 ? -6.846 -8.618 -3.333 1.00 85.94 85 VAL A CA 1
ATOM 643 C C . VAL A 1 85 ? -7.334 -8.871 -4.766 1.00 85.94 85 VAL A C 1
ATOM 645 O O . VAL A 1 85 ? -8.407 -8.421 -5.153 1.00 85.94 85 VAL A O 1
ATOM 648 N N . ARG A 1 86 ? -6.563 -9.635 -5.552 1.00 87.44 86 ARG A N 1
ATOM 649 C CA . ARG A 1 86 ? -6.890 -10.078 -6.913 1.00 87.44 86 ARG A CA 1
ATOM 650 C C . ARG A 1 86 ? -7.368 -8.932 -7.818 1.00 87.44 86 ARG A C 1
ATOM 652 O O . ARG A 1 86 ? -8.390 -9.041 -8.495 1.00 87.44 86 ARG A O 1
ATOM 659 N N . ILE A 1 87 ? -6.605 -7.842 -7.838 1.00 88.62 87 ILE A N 1
ATOM 660 C CA . ILE A 1 87 ? -6.729 -6.794 -8.853 1.00 88.62 87 ILE A CA 1
ATOM 661 C C . ILE A 1 87 ? -6.189 -7.385 -10.157 1.00 88.62 87 ILE A C 1
ATOM 663 O O . ILE A 1 87 ? -4.981 -7.485 -10.362 1.00 88.62 87 ILE A O 1
ATOM 667 N N . LEU A 1 88 ? -7.097 -7.864 -11.004 1.00 88.69 88 LEU A N 1
ATOM 668 C CA . LEU A 1 88 ? -6.763 -8.465 -12.286 1.00 88.69 88 LEU A CA 1
ATOM 669 C C . LEU A 1 88 ? -6.506 -7.358 -13.300 1.00 88.69 88 LEU A C 1
ATOM 671 O O . LEU A 1 88 ? -7.371 -6.508 -13.520 1.00 88.69 88 LEU A O 1
ATOM 675 N N . THR A 1 89 ? -5.352 -7.407 -13.954 1.00 91.56 89 THR A N 1
ATOM 676 C CA . THR A 1 89 ? -4.991 -6.488 -15.033 1.00 91.56 89 THR A CA 1
ATOM 677 C C . THR A 1 89 ? -4.774 -7.228 -16.347 1.00 91.56 89 THR A C 1
ATOM 679 O O . THR A 1 89 ? -4.638 -8.454 -16.374 1.00 91.56 89 THR A O 1
ATOM 682 N N . ASP A 1 90 ? -4.732 -6.484 -17.449 1.00 89.44 90 ASP A N 1
ATOM 683 C CA . ASP A 1 90 ? -4.223 -7.005 -18.717 1.00 89.44 90 ASP A CA 1
ATOM 684 C C . ASP A 1 90 ? -2.692 -7.229 -18.676 1.00 89.44 90 ASP A C 1
ATOM 686 O O . ASP A 1 90 ? -2.018 -6.967 -17.677 1.00 89.44 90 ASP A O 1
ATOM 690 N N . SER A 1 91 ? -2.133 -7.762 -19.767 1.00 88.19 91 SER A N 1
ATOM 691 C CA . SER A 1 91 ? -0.697 -8.071 -19.890 1.00 88.19 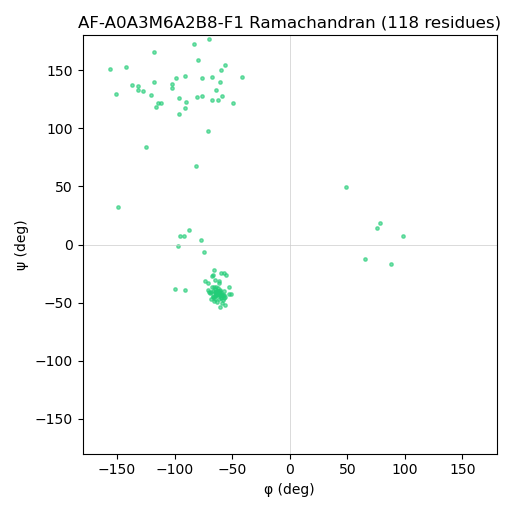91 SER A CA 1
ATOM 692 C C . SER A 1 91 ? 0.147 -6.891 -20.394 1.00 88.19 91 SER A C 1
ATOM 694 O O . SER A 1 91 ? 1.297 -7.081 -20.795 1.00 88.19 91 SER A O 1
ATOM 696 N N . ALA A 1 92 ? -0.404 -5.674 -20.422 1.00 86.94 92 ALA A N 1
ATOM 697 C CA . ALA A 1 92 ? 0.300 -4.491 -20.904 1.00 86.94 92 ALA A CA 1
ATOM 698 C C . ALA A 1 92 ? 1.217 -3.907 -19.812 1.00 86.94 92 ALA A C 1
ATOM 700 O O . ALA A 1 92 ? 0.974 -2.807 -19.323 1.00 86.94 92 ALA A O 1
ATOM 701 N N . HIS A 1 93 ? 2.276 -4.640 -19.446 1.00 85.56 93 HIS A N 1
ATOM 702 C CA . HIS A 1 93 ? 3.288 -4.247 -18.449 1.00 85.56 93 HIS A CA 1
ATOM 703 C C . HIS A 1 93 ? 3.712 -2.766 -18.554 1.00 85.56 93 HIS A C 1
ATOM 705 O O . HIS A 1 93 ? 3.783 -2.214 -19.658 1.00 85.56 93 HIS A O 1
ATOM 711 N N . ASN A 1 94 ? 3.985 -2.118 -17.414 1.00 80.50 94 ASN A N 1
ATOM 712 C CA . ASN A 1 94 ? 4.155 -0.663 -17.224 1.00 80.50 94 ASN A CA 1
ATOM 713 C C . ASN A 1 94 ? 2.917 0.231 -17.470 1.00 80.50 94 ASN A C 1
ATOM 715 O O . ASN A 1 94 ? 2.959 1.423 -17.166 1.00 80.50 94 ASN A O 1
ATOM 719 N N . LYS A 1 95 ? 1.832 -0.277 -18.068 1.00 88.38 95 LYS A N 1
ATOM 720 C CA . LYS A 1 95 ? 0.618 0.505 -18.391 1.00 88.38 95 LYS A CA 1
ATOM 721 C C . LYS A 1 95 ? -0.655 -0.341 -18.344 1.00 88.38 95 LYS A C 1
ATOM 723 O O . LYS A 1 95 ? -1.583 -0.123 -19.131 1.00 88.38 95 LYS A O 1
ATOM 728 N N . ALA A 1 96 ? -0.658 -1.326 -17.451 1.00 88.56 96 ALA A N 1
ATOM 729 C CA . ALA A 1 96 ? -1.703 -2.325 -17.396 1.00 88.56 96 ALA A CA 1
ATOM 730 C C . ALA A 1 96 ? -3.027 -1.695 -16.949 1.00 88.56 96 ALA A C 1
ATOM 732 O O . ALA A 1 96 ? -3.047 -0.776 -16.125 1.00 88.56 96 ALA A O 1
ATOM 733 N N . ARG A 1 97 ? -4.146 -2.168 -17.498 1.00 89.81 97 ARG A N 1
ATOM 734 C CA . ARG A 1 97 ? -5.483 -1.688 -17.115 1.00 89.81 97 ARG A CA 1
ATOM 735 C C . ARG A 1 97 ? -6.169 -2.678 -16.189 1.00 89.81 97 ARG A C 1
ATOM 737 O O . ARG A 1 97 ? -6.124 -3.879 -16.437 1.00 89.81 97 ARG A O 1
ATOM 744 N N . ILE A 1 98 ? -6.839 -2.165 -15.155 1.00 92.19 98 ILE A N 1
ATOM 745 C CA . ILE A 1 98 ? -7.660 -2.976 -14.248 1.00 92.19 98 ILE A CA 1
ATOM 746 C C . ILE A 1 98 ? -8.870 -3.510 -15.016 1.00 92.19 98 ILE A C 1
ATOM 748 O O . ILE A 1 98 ? -9.642 -2.744 -15.590 1.00 92.19 98 ILE A O 1
ATOM 752 N N . LEU A 1 99 ? -9.032 -4.829 -14.996 1.00 92.31 99 LEU A N 1
ATOM 753 C CA . LEU A 1 99 ? -10.153 -5.554 -15.586 1.00 92.31 99 LEU A CA 1
ATOM 754 C C . LEU A 1 99 ? -11.186 -5.935 -14.522 1.00 92.31 99 LEU A C 1
ATOM 756 O O . LEU A 1 99 ? -12.387 -5.885 -14.776 1.00 92.31 99 LEU A O 1
ATOM 760 N N . GLN A 1 100 ? -10.723 -6.321 -13.330 1.00 90.94 100 GLN A N 1
ATOM 761 C CA . GLN A 1 100 ? -11.574 -6.784 -12.235 1.00 90.94 100 GLN A CA 1
ATOM 762 C C . GLN A 1 100 ? -10.875 -6.597 -10.881 1.00 90.94 100 GLN A C 1
ATOM 764 O O . GLN A 1 100 ? -9.652 -6.668 -10.799 1.00 90.94 100 GLN A O 1
ATOM 769 N N . ILE A 1 101 ? -11.656 -6.400 -9.815 1.00 91.00 101 ILE A N 1
ATOM 770 C CA . ILE A 1 101 ? -11.186 -6.391 -8.423 1.00 91.00 101 ILE A CA 1
ATOM 771 C C . ILE A 1 101 ? -12.054 -7.366 -7.619 1.00 91.00 101 ILE A C 1
ATOM 773 O O . ILE A 1 101 ? -13.280 -7.326 -7.731 1.00 91.00 101 ILE A O 1
ATOM 777 N N . ASP A 1 102 ? -11.431 -8.238 -6.824 1.00 90.94 102 ASP A N 1
ATOM 778 C CA . ASP A 1 102 ? -12.124 -9.088 -5.850 1.00 90.94 102 ASP A CA 1
ATOM 779 C C . ASP A 1 102 ? -12.186 -8.369 -4.495 1.00 90.94 102 ASP A C 1
ATOM 781 O O . ASP A 1 102 ? -11.163 -8.066 -3.880 1.00 90.94 102 ASP A O 1
ATOM 785 N N . ASP A 1 103 ? -13.393 -8.073 -4.019 1.00 89.62 103 ASP A N 1
ATOM 786 C CA . ASP A 1 103 ? -13.596 -7.312 -2.788 1.00 89.62 103 ASP A CA 1
ATOM 787 C C . ASP A 1 103 ? -13.859 -8.192 -1.555 1.00 89.62 103 ASP A C 1
ATOM 789 O O . ASP A 1 103 ? -13.967 -7.662 -0.445 1.00 89.62 103 ASP A O 1
ATOM 793 N N . GLN A 1 104 ? -13.913 -9.524 -1.694 1.00 93.69 104 GLN A N 1
ATOM 794 C CA . GLN A 1 104 ? -14.330 -10.413 -0.603 1.00 93.69 104 GLN A CA 1
ATOM 795 C C . GLN A 1 104 ? -13.413 -10.314 0.619 1.00 93.69 104 GLN A C 1
ATOM 797 O O . GLN A 1 104 ? -13.890 -10.161 1.748 1.00 93.69 104 GLN A O 1
ATOM 802 N N . LYS A 1 105 ? -12.092 -10.358 0.405 1.00 93.25 105 LYS A N 1
ATOM 803 C CA . LYS A 1 105 ? -11.105 -10.250 1.492 1.00 93.25 105 LYS A CA 1
ATOM 804 C C . LYS A 1 105 ? -11.149 -8.885 2.164 1.00 93.25 105 LYS A C 1
ATOM 806 O O . LYS A 1 105 ? -11.237 -8.820 3.386 1.00 93.25 105 LYS A O 1
ATOM 811 N N . ILE A 1 106 ? -11.178 -7.815 1.364 1.00 95.44 106 ILE A N 1
ATOM 812 C CA . ILE A 1 106 ? -11.272 -6.437 1.862 1.00 95.44 106 ILE A CA 1
ATOM 813 C C . ILE A 1 106 ? -12.512 -6.303 2.748 1.00 95.44 106 ILE A C 1
ATOM 815 O O . ILE A 1 106 ? -12.407 -5.895 3.900 1.00 95.44 106 ILE A O 1
ATOM 819 N N . ARG A 1 107 ? -13.684 -6.720 2.258 1.00 96.25 107 ARG A N 1
ATOM 820 C CA . ARG A 1 107 ? -14.930 -6.666 3.033 1.00 96.25 107 ARG A CA 1
ATOM 821 C C . ARG A 1 107 ? -14.866 -7.491 4.312 1.00 96.25 107 ARG A C 1
ATOM 823 O O . ARG A 1 107 ? -15.415 -7.063 5.324 1.00 96.25 107 ARG A O 1
ATOM 830 N N . SER A 1 108 ? -14.244 -8.668 4.277 1.00 96.94 108 SER A N 1
ATOM 831 C CA . SER A 1 108 ? -14.093 -9.515 5.462 1.00 96.94 108 SER A CA 1
ATOM 832 C C . SER A 1 108 ? -13.236 -8.842 6.536 1.00 96.94 108 SER A C 1
ATOM 834 O O . SER A 1 108 ? -13.595 -8.883 7.710 1.00 96.94 108 SER A O 1
ATOM 836 N N . ASP A 1 109 ? -12.127 -8.209 6.152 1.00 97.88 109 ASP A N 1
ATOM 837 C CA . ASP A 1 109 ? -11.245 -7.517 7.096 1.00 97.88 109 ASP A CA 1
ATOM 838 C C . ASP A 1 109 ? -11.860 -6.236 7.655 1.00 97.88 109 ASP A C 1
ATOM 840 O O . ASP A 1 109 ? -11.750 -5.991 8.859 1.00 97.88 109 ASP A O 1
ATOM 844 N N . LEU A 1 110 ? -12.570 -5.470 6.821 1.00 97.88 110 LEU A N 1
ATOM 845 C CA . LEU A 1 110 ? -13.328 -4.302 7.275 1.00 97.88 110 LEU A CA 1
ATOM 846 C C . LEU A 1 110 ? -14.389 -4.711 8.307 1.00 97.88 110 LEU A C 1
ATOM 848 O O . LEU A 1 110 ? -14.441 -4.144 9.393 1.00 97.88 110 LEU A O 1
ATOM 852 N N . LYS A 1 111 ? -15.156 -5.780 8.039 1.00 97.56 111 LYS A N 1
ATOM 853 C CA . LYS A 1 111 ? -16.126 -6.339 9.002 1.00 97.56 111 LYS A CA 1
ATOM 854 C C . LYS A 1 111 ? -15.477 -6.841 10.294 1.00 97.56 111 LYS A C 1
ATOM 856 O O . LYS A 1 111 ? -16.101 -6.777 11.348 1.00 97.56 111 LYS A O 1
ATOM 861 N N . ALA A 1 112 ? -14.237 -7.329 10.230 1.00 97.56 112 ALA A N 1
ATOM 862 C CA . ALA A 1 112 ? -13.444 -7.698 11.405 1.00 97.56 112 ALA A CA 1
ATOM 863 C C . ALA A 1 112 ? -12.850 -6.479 12.142 1.00 97.56 112 ALA A C 1
ATOM 865 O O . ALA A 1 112 ? -12.095 -6.637 13.102 1.00 97.56 112 ALA A O 1
ATOM 866 N N . GLY A 1 113 ? -13.172 -5.267 11.689 1.00 96.94 113 GLY A N 1
ATOM 867 C CA . GLY A 1 113 ? -12.790 -4.004 12.296 1.00 96.94 113 GLY A CA 1
ATOM 868 C C . GLY A 1 113 ? -11.356 -3.563 12.013 1.00 96.94 113 GLY A C 1
ATOM 869 O O . GLY A 1 113 ? -10.832 -2.723 12.752 1.00 96.94 113 GLY A O 1
ATOM 870 N N . ARG A 1 114 ? -10.720 -4.127 10.980 1.00 98.50 114 ARG A N 1
ATOM 871 C CA . ARG A 1 114 ? -9.342 -3.819 10.584 1.00 98.50 114 ARG A CA 1
ATOM 872 C C . ARG A 1 114 ? -9.314 -2.691 9.558 1.00 98.50 114 ARG A C 1
ATOM 874 O O . ARG A 1 114 ? -10.161 -2.627 8.673 1.00 98.50 114 ARG A O 1
ATOM 881 N N . VAL A 1 115 ? -8.286 -1.851 9.627 1.00 98.62 115 VAL A N 1
ATOM 882 C CA . VAL A 1 115 ? -7.919 -0.954 8.526 1.00 98.62 115 VAL A CA 1
ATOM 883 C C . VAL A 1 115 ? -7.213 -1.768 7.446 1.00 98.62 115 VAL A C 1
ATOM 885 O O . VAL A 1 115 ? -6.236 -2.467 7.722 1.00 98.62 115 VAL A O 1
ATOM 888 N N . VAL A 1 116 ? -7.683 -1.663 6.209 1.00 98.38 116 VAL A N 1
ATOM 889 C CA . VAL A 1 116 ? -7.086 -2.358 5.067 1.00 98.38 116 VAL A CA 1
ATOM 890 C C . VAL A 1 116 ? -6.120 -1.415 4.355 1.00 98.38 116 VAL A C 1
ATOM 892 O O . VAL A 1 116 ? -6.501 -0.312 3.985 1.00 98.38 116 VAL A O 1
ATOM 895 N N . VAL A 1 117 ? -4.871 -1.830 4.150 1.00 98.25 117 VAL A N 1
ATOM 896 C CA . VAL A 1 117 ? -3.832 -1.031 3.483 1.00 98.25 117 VAL A CA 1
ATOM 897 C C . VAL A 1 117 ? -3.415 -1.722 2.184 1.00 98.25 117 VAL A C 1
ATOM 899 O O . VAL A 1 117 ? -2.925 -2.843 2.229 1.00 98.25 117 VAL A O 1
ATOM 902 N N . VAL A 1 118 ? -3.597 -1.094 1.025 1.00 97.12 118 VAL A N 1
ATOM 903 C CA . VAL A 1 118 ? -3.416 -1.734 -0.292 1.00 97.12 118 VAL A CA 1
ATOM 904 C C .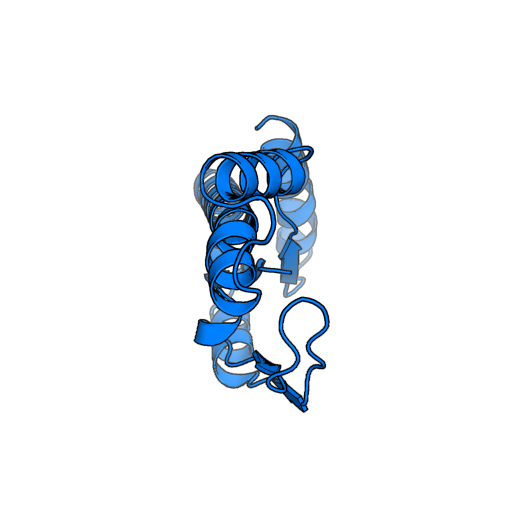 VAL A 1 118 ? -2.297 -1.054 -1.081 1.00 97.12 118 VAL A C 1
ATOM 906 O O . VAL A 1 118 ? -2.165 0.171 -1.039 1.00 97.12 118 VAL A O 1
ATOM 909 N N . ALA A 1 119 ? -1.477 -1.847 -1.778 1.00 95.62 119 ALA A N 1
ATOM 910 C CA . ALA A 1 119 ? -0.502 -1.327 -2.740 1.00 95.62 119 ALA A CA 1
ATOM 911 C C . ALA A 1 119 ? -1.236 -0.631 -3.896 1.00 95.62 119 ALA A C 1
ATOM 913 O O . ALA A 1 119 ? -2.235 -1.165 -4.384 1.00 95.62 119 ALA A O 1
ATOM 914 N N . GLY A 1 120 ? -0.772 0.571 -4.247 1.00 90.25 120 GLY A N 1
ATOM 915 C CA . GLY A 1 120 ? -1.331 1.399 -5.319 1.00 90.25 120 GLY A CA 1
ATOM 916 C C . GLY A 1 120 ? -1.021 0.922 -6.725 1.00 90.25 120 GLY A C 1
ATOM 917 O O . GLY A 1 120 ? -0.255 -0.049 -6.872 1.00 90.25 120 GLY A O 1
#

Radius of gyration: 15.84 Å; Cα contacts (8 Å, |Δi|>4): 172; chains: 1; bounding box: 39×22×40 Å